Protein AF-A0A842RV66-F1 (afdb_monomer)

Structure (mmCIF, N/CA/C/O backbone):
data_AF-A0A842RV66-F1
#
_entry.id   AF-A0A842RV66-F1
#
loop_
_atom_site.group_PDB
_atom_site.id
_atom_site.type_symbol
_atom_site.label_atom_id
_atom_site.label_alt_id
_atom_site.label_comp_id
_atom_site.label_asym_id
_atom_site.label_entity_id
_atom_site.label_seq_id
_atom_site.pdbx_PDB_ins_code
_atom_site.Cartn_x
_atom_site.Cartn_y
_atom_site.Cartn_z
_atom_site.occupancy
_atom_site.B_iso_or_equiv
_atom_site.auth_seq_id
_atom_site.auth_comp_id
_atom_site.auth_asym_id
_atom_site.auth_atom_id
_atom_site.pdbx_PDB_model_num
ATOM 1 N N . MET A 1 1 ? -11.114 -23.175 19.490 1.00 73.12 1 MET A N 1
ATOM 2 C CA . MET A 1 1 ? -11.129 -21.897 18.746 1.00 73.12 1 MET A CA 1
ATOM 3 C C . MET A 1 1 ? -9.922 -21.053 19.148 1.00 73.12 1 MET A C 1
ATOM 5 O O . MET A 1 1 ? -9.464 -21.205 20.282 1.00 73.12 1 MET A O 1
ATOM 9 N N . PRO A 1 2 ? -9.331 -20.270 18.225 1.00 88.00 2 PRO A N 1
ATOM 10 C CA . PRO A 1 2 ? -8.163 -19.440 18.522 1.00 88.00 2 PRO A CA 1
ATOM 11 C C . PRO A 1 2 ? -8.492 -18.397 19.599 1.00 88.00 2 PRO A C 1
ATOM 13 O O . PRO A 1 2 ? -9.628 -17.937 19.700 1.00 88.00 2 PRO A O 1
ATOM 16 N N . LYS A 1 3 ? -7.506 -18.044 20.429 1.00 92.00 3 LYS A N 1
ATOM 17 C CA . LYS A 1 3 ? -7.641 -17.001 21.457 1.00 92.00 3 LYS A CA 1
ATOM 18 C C . LYS A 1 3 ? -7.062 -15.689 20.948 1.00 92.00 3 LYS A C 1
ATOM 20 O O . LYS A 1 3 ? -6.049 -15.693 20.255 1.00 92.00 3 LYS A O 1
ATOM 25 N N . CYS A 1 4 ? -7.673 -14.573 21.332 1.00 89.19 4 CYS A N 1
ATOM 26 C CA . CYS A 1 4 ? -7.124 -13.252 21.061 1.00 89.19 4 CYS A CA 1
ATOM 27 C C . CYS A 1 4 ? -5.787 -13.076 21.807 1.00 89.19 4 CYS A C 1
ATOM 29 O O . CYS A 1 4 ? -5.747 -13.310 23.022 1.00 89.19 4 CYS A O 1
ATOM 31 N N . PRO A 1 5 ? -4.704 -12.643 21.131 1.00 89.12 5 PRO A N 1
ATOM 32 C CA . PRO A 1 5 ? -3.394 -12.473 21.762 1.00 89.12 5 PRO A CA 1
ATOM 33 C C . PRO A 1 5 ? -3.386 -11.373 22.835 1.00 89.12 5 PRO A C 1
ATOM 35 O O . PRO A 1 5 ? -2.554 -11.410 23.738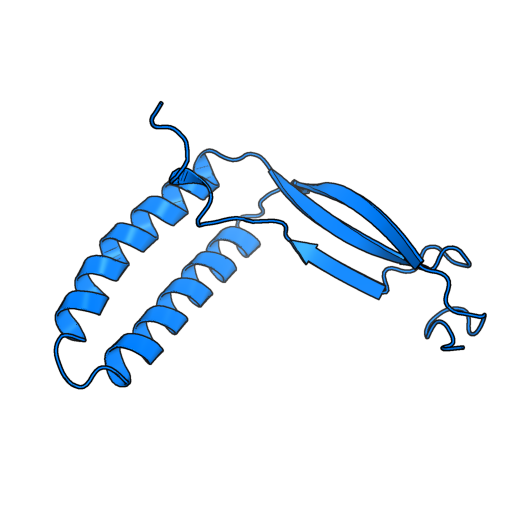 1.00 89.12 5 PRO A O 1
ATOM 38 N N . TYR A 1 6 ? -4.340 -10.436 22.781 1.00 91.44 6 TYR A N 1
ATOM 39 C CA . TYR A 1 6 ? -4.426 -9.300 23.699 1.00 91.44 6 TYR A CA 1
ATOM 40 C C . TYR A 1 6 ? -5.281 -9.598 24.938 1.00 91.44 6 TYR A C 1
ATOM 42 O O . TYR A 1 6 ? -4.815 -9.446 26.064 1.00 91.44 6 TYR A O 1
ATOM 50 N N . CYS A 1 7 ? -6.522 -10.069 24.763 1.00 93.00 7 CYS A N 1
ATOM 51 C CA . CYS A 1 7 ? -7.449 -10.278 25.884 1.00 93.00 7 CYS A CA 1
ATOM 52 C C . CYS A 1 7 ? -7.566 -11.733 26.359 1.00 93.00 7 CYS A C 1
ATOM 54 O O . CYS A 1 7 ? -8.273 -11.997 27.330 1.00 93.00 7 CYS A O 1
ATOM 56 N N . LYS A 1 8 ? -6.899 -12.685 25.688 1.00 91.88 8 LYS A N 1
ATOM 57 C CA . LYS A 1 8 ? -6.888 -14.131 26.004 1.00 91.88 8 LYS A CA 1
ATOM 58 C C . LYS A 1 8 ? -8.263 -14.823 25.984 1.00 91.88 8 LYS A C 1
ATOM 60 O O . LYS A 1 8 ? -8.337 -16.020 26.274 1.00 91.88 8 LYS A O 1
ATOM 65 N N . LYS A 1 9 ? -9.333 -14.105 25.628 1.00 92.88 9 LYS A N 1
ATOM 66 C CA . LYS A 1 9 ? -10.666 -14.653 25.347 1.00 92.88 9 LYS A CA 1
ATOM 67 C C . LYS A 1 9 ? -10.693 -15.290 23.962 1.00 92.88 9 LYS A C 1
ATOM 69 O O . LYS A 1 9 ? -9.753 -15.150 23.178 1.00 92.88 9 LYS A O 1
ATOM 74 N N . GLU A 1 10 ? -11.770 -16.002 23.676 1.00 91.81 10 GLU A N 1
ATOM 75 C CA . GLU A 1 10 ? -12.044 -16.538 22.349 1.00 91.81 10 GLU A CA 1
ATOM 76 C C . GLU A 1 10 ? -12.016 -15.426 21.291 1.00 91.81 10 GLU A C 1
ATOM 78 O O . GLU A 1 10 ? -12.508 -14.316 21.517 1.00 91.81 10 GLU A O 1
ATOM 83 N N . LEU A 1 11 ? -11.338 -15.686 20.172 1.00 89.44 11 LEU A N 1
ATOM 84 C CA . LEU A 1 11 ? -11.163 -14.701 19.117 1.00 89.44 11 LEU A CA 1
ATOM 85 C C . LEU A 1 11 ? -12.435 -14.626 18.273 1.00 89.44 11 LEU A C 1
ATOM 87 O O . LEU A 1 11 ? -12.665 -15.459 17.400 1.00 89.44 11 LEU A O 1
ATOM 91 N N . GLU A 1 12 ? -13.216 -13.580 18.508 1.00 90.38 12 GLU A N 1
ATOM 92 C CA . GLU A 1 12 ? -14.288 -13.159 17.615 1.00 90.38 12 GLU A CA 1
ATOM 93 C C . GLU A 1 12 ? -13.857 -11.911 16.854 1.00 90.38 12 GLU A C 1
ATOM 95 O O . GLU A 1 12 ? -13.497 -10.904 17.469 1.00 90.38 12 GLU A O 1
ATOM 100 N N . LEU A 1 13 ? -13.888 -11.979 15.525 1.00 89.50 13 LEU A N 1
ATOM 101 C CA . LEU A 1 13 ? -13.488 -10.877 14.657 1.00 89.50 13 LEU A CA 1
ATOM 102 C C . LEU A 1 13 ? -14.700 -10.045 14.233 1.00 89.50 13 LEU A C 1
ATOM 104 O O . LEU A 1 13 ? -15.790 -10.573 13.993 1.00 89.50 13 LEU A O 1
ATOM 108 N N . TYR A 1 14 ? -14.495 -8.740 14.101 1.00 91.19 14 TYR A N 1
ATOM 109 C CA . TYR A 1 14 ? -15.349 -7.868 13.305 1.00 91.19 14 TYR A CA 1
ATOM 110 C C . TYR A 1 14 ? -14.494 -7.059 12.333 1.00 91.19 14 TYR A C 1
ATOM 112 O O . TYR A 1 14 ? -13.320 -6.788 12.593 1.00 91.19 14 TYR A O 1
ATOM 120 N N . LEU A 1 15 ? -15.097 -6.721 11.197 1.00 89.94 15 LEU A N 1
ATOM 121 C CA . LEU A 1 15 ? -14.456 -5.986 10.117 1.00 89.94 15 LEU A CA 1
ATOM 122 C C . LEU A 1 15 ? -15.028 -4.577 10.074 1.00 89.94 15 LEU A C 1
ATOM 124 O O . LEU A 1 15 ? -16.247 -4.402 10.051 1.00 89.94 15 LEU A O 1
ATOM 128 N N . GLU A 1 16 ? -14.150 -3.586 10.030 1.00 86.94 16 GLU A N 1
ATOM 129 C CA . GLU A 1 16 ? -14.529 -2.187 9.880 1.00 86.94 16 GLU A CA 1
ATOM 130 C C . GLU A 1 16 ? -13.719 -1.557 8.748 1.00 86.94 16 GLU A C 1
ATOM 132 O O . GLU A 1 16 ? -12.494 -1.643 8.734 1.00 86.94 16 GLU A O 1
ATOM 137 N N . ILE A 1 17 ? -14.394 -0.925 7.786 1.00 85.50 17 ILE A N 1
ATOM 138 C CA . ILE A 1 17 ? -13.730 -0.220 6.687 1.00 85.50 17 ILE A CA 1
ATOM 139 C C . ILE A 1 17 ? -13.705 1.264 7.027 1.00 85.50 17 ILE A C 1
ATOM 141 O O . ILE A 1 17 ? -14.764 1.888 7.117 1.00 85.50 17 ILE A O 1
ATOM 145 N N . LYS A 1 18 ? -12.508 1.839 7.181 1.00 82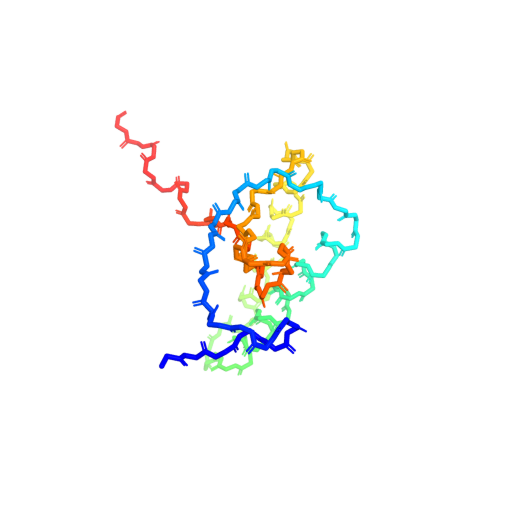.31 18 LYS A N 1
ATOM 146 C CA . LYS A 1 18 ? -12.338 3.283 7.391 1.00 82.31 18 LYS A CA 1
ATOM 147 C C . LYS A 1 18 ? -11.538 3.918 6.261 1.00 82.31 18 LYS A C 1
ATOM 149 O O . LYS A 1 18 ? -10.5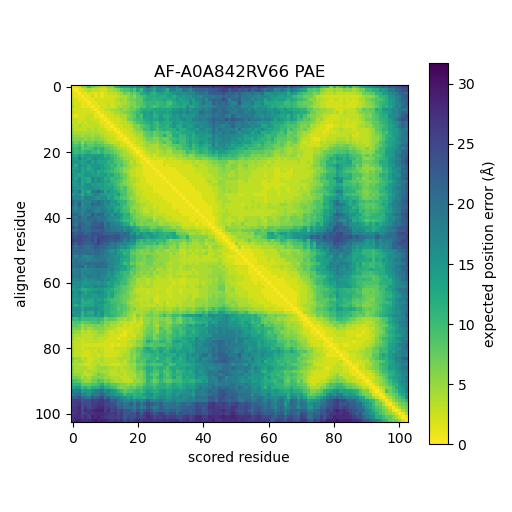00 3.372 5.874 1.00 82.31 18 LYS A O 1
ATOM 154 N N . PRO A 1 19 ? -11.966 5.085 5.748 1.00 80.50 19 PRO A N 1
ATOM 155 C CA . PRO A 1 19 ? -11.093 5.903 4.925 1.00 80.50 19 PRO A CA 1
ATOM 156 C C . PRO A 1 19 ? -9.916 6.353 5.792 1.00 80.50 19 PRO A C 1
ATOM 158 O O . PRO A 1 19 ? -10.101 7.000 6.820 1.00 80.50 19 PRO A O 1
ATOM 161 N N . THR A 1 20 ? -8.709 5.973 5.391 1.00 81.12 20 THR A N 1
ATOM 162 C CA . THR A 1 20 ? -7.472 6.383 6.054 1.00 81.12 20 THR A CA 1
ATOM 163 C C . THR A 1 20 ? -6.749 7.374 5.159 1.00 81.12 20 THR A C 1
ATOM 165 O O . THR A 1 20 ? -6.638 7.162 3.948 1.00 81.12 20 THR A O 1
ATOM 168 N N . GLU A 1 21 ? -6.274 8.470 5.748 1.00 82.50 21 GLU A N 1
ATOM 169 C CA . GLU A 1 21 ? -5.531 9.493 5.019 1.00 82.50 21 GLU A CA 1
ATOM 170 C C . GLU A 1 21 ? -4.270 8.921 4.371 1.00 82.50 21 GLU A C 1
ATOM 172 O O . GLU A 1 21 ? -3.530 8.118 4.949 1.00 82.50 21 GLU A O 1
ATOM 177 N N . ILE A 1 22 ? -3.997 9.383 3.154 1.00 80.88 22 ILE A N 1
ATOM 178 C CA . ILE A 1 22 ? -2.802 8.991 2.416 1.00 80.88 22 ILE A CA 1
ATOM 179 C C . ILE A 1 22 ? -1.647 9.878 2.861 1.00 80.88 22 ILE A C 1
ATOM 181 O O . ILE A 1 22 ? -1.386 10.939 2.291 1.00 80.88 22 ILE A O 1
ATOM 185 N N . THR A 1 23 ? -0.941 9.422 3.889 1.00 84.44 23 THR A N 1
ATOM 186 C CA . THR A 1 23 ? 0.248 10.117 4.389 1.00 84.44 23 THR A CA 1
ATOM 187 C C . THR A 1 23 ? 1.362 10.144 3.340 1.00 84.44 23 THR A C 1
ATOM 189 O O . THR A 1 23 ? 1.506 9.226 2.530 1.00 84.44 23 THR A O 1
ATOM 192 N N . ASP A 1 24 ? 2.225 11.159 3.384 1.00 84.88 24 ASP A N 1
ATOM 193 C CA . ASP A 1 24 ? 3.378 11.223 2.474 1.00 84.88 24 ASP A CA 1
ATOM 194 C C . ASP A 1 24 ? 4.362 10.071 2.691 1.00 84.88 24 ASP A C 1
ATOM 196 O O . ASP A 1 24 ? 5.038 9.650 1.753 1.00 84.88 24 ASP A O 1
ATOM 200 N N . LYS A 1 25 ? 4.420 9.526 3.914 1.00 85.12 25 LYS A N 1
ATOM 201 C CA . LYS A 1 25 ? 5.168 8.299 4.197 1.00 85.12 25 LYS A CA 1
ATOM 202 C C . LYS A 1 25 ? 4.599 7.131 3.392 1.00 85.12 25 LYS A C 1
ATOM 204 O O . LYS A 1 25 ? 5.345 6.500 2.658 1.00 85.12 25 LYS A O 1
ATOM 209 N N . TYR A 1 26 ? 3.286 6.912 3.458 1.00 82.62 26 TYR A N 1
ATOM 210 C CA . TYR A 1 26 ? 2.627 5.851 2.701 1.00 82.62 26 TYR A CA 1
ATOM 211 C C . TYR A 1 26 ? 2.857 5.979 1.188 1.00 82.62 26 TYR A C 1
ATOM 213 O O . TYR A 1 26 ? 3.191 4.994 0.536 1.00 82.62 26 TYR A O 1
ATOM 221 N N . LYS A 1 27 ? 2.750 7.195 0.629 1.00 83.06 27 LYS A N 1
ATOM 222 C CA . LYS A 1 27 ? 3.021 7.437 -0.802 1.00 83.06 27 LYS A CA 1
ATOM 223 C C . LYS A 1 27 ? 4.441 7.023 -1.189 1.00 83.06 27 LYS A C 1
ATOM 225 O O . LYS A 1 27 ? 4.623 6.369 -2.212 1.00 83.06 27 LYS A O 1
ATOM 230 N N . ARG A 1 28 ? 5.440 7.403 -0.382 1.00 85.38 28 ARG A N 1
ATOM 231 C CA . ARG A 1 28 ? 6.845 7.038 -0.621 1.00 85.38 28 ARG A CA 1
ATOM 232 C C . ARG A 1 28 ? 7.053 5.533 -0.533 1.00 85.38 28 ARG A C 1
ATOM 234 O O . ARG A 1 28 ? 7.608 4.965 -1.467 1.00 85.38 28 ARG A O 1
ATOM 241 N N . ASP A 1 29 ? 6.558 4.907 0.530 1.00 83.62 29 ASP A N 1
ATOM 242 C CA . ASP A 1 29 ? 6.718 3.471 0.763 1.00 83.62 29 ASP A CA 1
ATOM 243 C C . ASP A 1 29 ? 6.054 2.658 -0.369 1.00 83.62 29 ASP A C 1
ATOM 245 O O . ASP A 1 29 ? 6.647 1.716 -0.892 1.00 83.62 29 ASP A O 1
ATOM 249 N N . ALA A 1 30 ? 4.864 3.067 -0.827 1.00 82.19 30 ALA A N 1
ATOM 250 C CA . ALA A 1 30 ? 4.155 2.421 -1.932 1.00 82.19 30 ALA A CA 1
ATOM 251 C C . ALA A 1 30 ? 4.876 2.578 -3.284 1.00 82.19 30 ALA A C 1
ATOM 253 O O . ALA A 1 30 ? 4.984 1.613 -4.043 1.00 82.19 30 ALA A O 1
ATOM 254 N N . LEU A 1 31 ? 5.387 3.777 -3.594 1.00 85.25 31 LEU A N 1
ATOM 255 C CA . LEU A 1 31 ? 6.159 4.012 -4.819 1.00 85.25 31 LEU A CA 1
ATOM 256 C C . LEU A 1 31 ? 7.477 3.232 -4.811 1.00 85.25 31 LEU A C 1
ATOM 258 O O . LEU A 1 31 ? 7.827 2.632 -5.825 1.00 85.25 31 LEU A O 1
ATOM 262 N N . GLN A 1 32 ? 8.165 3.190 -3.669 1.00 86.75 32 GLN A N 1
ATOM 263 C CA . GLN A 1 32 ? 9.404 2.437 -3.507 1.00 86.75 32 GLN A CA 1
ATOM 264 C C . GLN A 1 32 ? 9.168 0.931 -3.655 1.00 86.75 32 GLN A C 1
ATOM 266 O O . GLN A 1 32 ? 9.902 0.270 -4.381 1.00 86.75 32 GLN A O 1
ATOM 271 N N . ALA A 1 33 ? 8.114 0.386 -3.039 1.00 82.38 33 ALA A N 1
ATOM 272 C CA . ALA A 1 33 ? 7.763 -1.025 -3.187 1.00 82.38 33 ALA A CA 1
ATOM 273 C C . ALA A 1 33 ? 7.481 -1.398 -4.653 1.00 82.38 33 ALA A C 1
ATOM 275 O O . ALA A 1 33 ? 7.921 -2.446 -5.128 1.00 82.38 33 ALA A O 1
ATOM 276 N N . TYR A 1 34 ? 6.785 -0.527 -5.388 1.00 81.00 34 TYR A N 1
ATOM 277 C CA . TYR A 1 34 ? 6.510 -0.732 -6.808 1.00 81.00 34 TYR A CA 1
ATOM 278 C C . TYR A 1 34 ? 7.791 -0.665 -7.658 1.00 81.00 34 TYR A C 1
ATOM 280 O O . TYR A 1 34 ? 7.984 -1.493 -8.549 1.00 81.00 34 TYR A O 1
ATOM 288 N N . GLU A 1 35 ? 8.696 0.273 -7.362 1.00 84.88 35 GLU A N 1
ATOM 289 C CA . GLU A 1 35 ? 10.012 0.359 -8.005 1.00 84.88 35 GLU A CA 1
ATOM 290 C C . GLU A 1 35 ? 10.853 -0.901 -7.755 1.00 84.88 35 GLU A C 1
ATOM 292 O O . GLU A 1 35 ? 11.324 -1.512 -8.714 1.00 84.88 35 GLU A O 1
ATOM 297 N N . SER A 1 36 ? 10.950 -1.366 -6.506 1.00 83.06 36 SER A N 1
ATOM 298 C CA . SER A 1 36 ? 11.668 -2.601 -6.164 1.00 83.06 36 SER A CA 1
ATOM 299 C C . SER A 1 36 ? 11.060 -3.837 -6.833 1.00 83.06 36 SER A C 1
ATOM 301 O O . SER A 1 36 ? 11.789 -4.701 -7.318 1.00 83.06 36 SER A O 1
ATOM 303 N N . PHE A 1 37 ? 9.729 -3.924 -6.923 1.00 80.38 37 PHE A N 1
ATOM 304 C CA . PHE A 1 37 ? 9.061 -5.012 -7.642 1.00 80.38 37 PHE A CA 1
ATOM 305 C C . PHE A 1 37 ? 9.458 -5.044 -9.124 1.00 80.38 37 PHE A C 1
ATOM 307 O O . PHE A 1 37 ? 9.770 -6.106 -9.663 1.00 80.38 37 P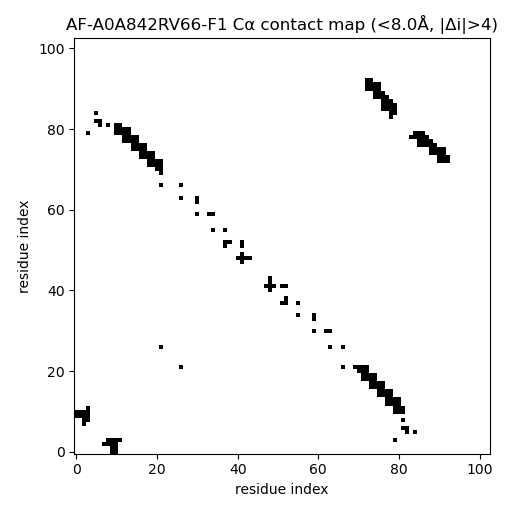HE A O 1
ATOM 314 N N . ILE A 1 38 ? 9.488 -3.884 -9.781 1.00 82.81 38 ILE A N 1
ATOM 315 C CA . ILE A 1 38 ? 9.950 -3.763 -11.167 1.00 82.81 38 ILE A CA 1
ATOM 316 C C . ILE A 1 38 ? 11.411 -4.171 -11.301 1.00 82.81 38 ILE A C 1
ATOM 318 O O . ILE A 1 38 ? 11.751 -4.832 -12.280 1.00 82.81 38 ILE A O 1
ATOM 322 N N . GLU A 1 39 ? 12.282 -3.747 -10.383 1.00 83.69 39 GLU A N 1
ATOM 323 C CA . GLU A 1 39 ? 13.701 -4.099 -10.431 1.00 83.69 39 GLU A CA 1
ATOM 324 C C . GLU A 1 39 ? 13.875 -5.615 -10.423 1.00 83.69 39 GLU A C 1
ATOM 326 O O . GLU A 1 39 ? 14.457 -6.152 -11.368 1.00 83.69 39 GLU A O 1
ATOM 331 N N . ILE A 1 40 ? 13.239 -6.301 -9.471 1.00 84.19 40 ILE A N 1
ATOM 332 C CA . ILE A 1 40 ? 13.250 -7.765 -9.366 1.00 84.19 40 ILE A CA 1
ATOM 333 C C . ILE A 1 40 ? 12.722 -8.417 -10.654 1.00 84.19 40 ILE A C 1
ATOM 335 O O . ILE A 1 40 ? 13.360 -9.311 -11.209 1.00 84.19 40 ILE A O 1
ATOM 339 N N . GLN A 1 41 ? 11.583 -7.952 -11.179 1.00 77.75 41 GLN A N 1
ATOM 340 C CA . GLN A 1 41 ? 11.006 -8.478 -12.425 1.00 77.75 41 GLN A CA 1
ATOM 341 C C . GLN A 1 41 ? 11.931 -8.261 -13.627 1.00 77.75 41 GLN A C 1
ATOM 343 O O . GLN A 1 41 ? 12.074 -9.129 -14.485 1.00 77.75 41 GLN A O 1
ATOM 348 N N . SER A 1 42 ? 12.582 -7.102 -13.690 1.00 84.81 42 SER A N 1
ATOM 349 C CA . SER A 1 42 ? 13.478 -6.750 -14.787 1.00 84.81 42 SER A CA 1
ATOM 350 C C . SER A 1 42 ? 14.795 -7.526 -14.763 1.00 84.81 42 SER A C 1
ATOM 352 O O . SER A 1 42 ? 15.377 -7.731 -15.826 1.00 84.81 42 SER A O 1
ATOM 354 N N . GLU A 1 43 ? 15.251 -7.952 -13.583 1.00 83.81 43 GLU A N 1
ATOM 355 C CA . GLU A 1 43 ? 16.416 -8.825 -13.396 1.00 83.81 43 GLU A CA 1
ATOM 356 C C . GLU A 1 43 ? 16.090 -10.281 -13.726 1.00 83.81 43 GLU A C 1
ATOM 358 O O . GLU A 1 43 ? 16.906 -10.976 -14.326 1.00 83.81 43 GLU A O 1
ATOM 363 N N . ALA A 1 44 ? 14.877 -10.728 -13.393 1.00 82.38 44 ALA A N 1
ATOM 364 C CA . ALA A 1 44 ? 14.389 -12.061 -13.731 1.00 82.38 44 ALA A CA 1
ATOM 365 C C . ALA A 1 44 ? 14.026 -12.219 -15.222 1.00 82.38 44 ALA A C 1
ATOM 367 O O . ALA A 1 44 ? 13.876 -13.341 -15.709 1.00 82.38 44 ALA A O 1
ATOM 368 N N . ALA A 1 45 ? 13.860 -11.115 -15.959 1.00 78.31 45 ALA A N 1
ATOM 369 C CA . ALA A 1 45 ? 13.441 -11.139 -17.353 1.00 78.31 45 ALA A CA 1
ATOM 370 C C . ALA A 1 45 ? 14.584 -11.586 -18.290 1.00 78.31 45 ALA A C 1
ATOM 372 O O . ALA A 1 45 ? 15.588 -10.879 -18.403 1.00 78.31 45 ALA A O 1
ATOM 373 N N . PRO A 1 46 ? 14.423 -12.688 -19.055 1.00 72.19 46 PRO A N 1
ATOM 374 C CA . PRO A 1 46 ? 15.476 -13.196 -19.940 1.00 72.19 46 PRO A CA 1
ATOM 375 C C . PRO A 1 46 ? 15.795 -12.240 -21.101 1.00 72.19 46 PRO A C 1
ATOM 377 O O . PRO A 1 46 ? 16.922 -12.207 -21.586 1.00 72.19 46 PRO A O 1
ATOM 380 N N . PHE A 1 47 ? 14.823 -11.423 -21.521 1.00 71.69 47 PHE A N 1
ATOM 381 C CA . PHE A 1 47 ? 14.992 -10.332 -22.481 1.00 71.69 47 PHE A CA 1
ATOM 382 C C . PHE A 1 47 ? 14.048 -9.178 -22.109 1.00 71.69 47 PHE A C 1
ATOM 384 O O . PHE A 1 47 ? 12.964 -9.399 -21.575 1.00 71.69 47 PHE A O 1
ATOM 391 N N . GLY A 1 48 ? 14.430 -7.932 -22.407 1.00 76.69 48 GLY A N 1
ATOM 392 C CA . GLY A 1 48 ? 13.537 -6.772 -22.250 1.00 76.69 48 GLY A CA 1
ATOM 393 C C . GLY A 1 48 ? 13.524 -6.096 -20.872 1.00 76.69 48 GLY A C 1
ATOM 394 O O . GLY A 1 48 ? 12.792 -5.121 -20.704 1.00 76.69 48 GLY A O 1
ATOM 395 N N . GLY A 1 49 ? 14.369 -6.499 -19.915 1.00 82.06 49 GLY A N 1
ATOM 396 C CA . GLY A 1 49 ? 14.465 -5.846 -18.597 1.00 82.06 49 GLY A CA 1
ATOM 397 C C . GLY A 1 49 ? 14.709 -4.329 -18.674 1.00 82.06 49 GLY A C 1
ATOM 398 O O . GLY A 1 49 ? 14.063 -3.547 -17.978 1.00 82.06 49 GLY A O 1
ATOM 399 N N . GLY A 1 50 ? 15.544 -3.867 -19.613 1.00 82.25 50 GLY A N 1
ATOM 400 C CA . GLY A 1 50 ? 15.743 -2.431 -19.862 1.00 82.25 50 GLY A CA 1
ATOM 401 C C . GLY A 1 50 ? 14.488 -1.702 -20.374 1.00 82.25 50 GLY A C 1
ATOM 402 O O . GLY A 1 50 ? 14.277 -0.532 -20.049 1.00 82.25 50 GLY A O 1
ATOM 403 N N . MET A 1 51 ? 13.628 -2.384 -21.139 1.00 83.69 51 MET A N 1
ATOM 404 C CA . MET A 1 51 ? 12.331 -1.851 -21.571 1.00 83.69 51 MET A CA 1
ATOM 405 C C . MET A 1 51 ? 11.344 -1.807 -20.399 1.00 83.69 51 MET A C 1
ATOM 407 O O . MET A 1 51 ? 10.673 -0.790 -20.230 1.00 83.69 51 MET A O 1
ATOM 411 N N . MET A 1 52 ? 11.319 -2.838 -19.545 1.00 81.50 52 MET A N 1
ATOM 412 C CA . MET A 1 52 ? 10.514 -2.838 -18.318 1.00 81.50 52 MET A CA 1
ATOM 413 C C . MET A 1 52 ? 10.902 -1.685 -17.394 1.00 81.50 52 MET A C 1
ATOM 415 O O . MET A 1 52 ? 10.030 -0.927 -16.985 1.00 81.50 52 MET A O 1
ATOM 419 N N . LYS A 1 53 ? 12.203 -1.458 -17.156 1.00 82.88 53 LYS A N 1
ATOM 420 C CA . LYS A 1 53 ? 12.689 -0.313 -16.363 1.00 82.88 53 LYS A CA 1
ATOM 421 C C . LYS A 1 53 ? 12.290 1.041 -16.968 1.00 82.88 53 LYS A C 1
ATOM 423 O O . LYS A 1 53 ? 12.046 2.002 -16.240 1.00 82.88 53 LYS A O 1
ATOM 428 N N . LYS A 1 54 ? 12.195 1.153 -18.299 1.00 84.25 54 LYS A N 1
ATOM 429 C CA . LYS A 1 54 ? 11.689 2.374 -18.953 1.00 84.25 54 LYS A CA 1
ATOM 430 C C . LYS A 1 54 ? 10.181 2.539 -18.768 1.00 84.25 54 LYS A C 1
ATOM 432 O O . LYS A 1 54 ? 9.753 3.622 -18.376 1.00 84.25 54 LYS A O 1
ATOM 437 N N . PHE A 1 55 ? 9.388 1.495 -19.008 1.00 81.06 55 PHE A N 1
ATOM 438 C CA . PHE A 1 55 ? 7.932 1.519 -18.805 1.00 81.06 55 PHE A CA 1
ATOM 439 C C . PHE A 1 55 ? 7.559 1.796 -17.348 1.00 81.06 55 PHE A C 1
ATOM 441 O O . PHE A 1 55 ? 6.672 2.602 -17.069 1.00 81.06 55 PHE A O 1
ATOM 448 N N . ALA A 1 56 ? 8.316 1.211 -16.429 1.00 82.00 56 ALA A N 1
ATOM 449 C CA . ALA A 1 56 ? 8.215 1.420 -15.001 1.00 82.00 56 ALA A CA 1
ATOM 450 C C . ALA A 1 56 ? 8.226 2.894 -14.601 1.00 82.00 56 ALA A C 1
ATOM 452 O O . ALA A 1 56 ? 7.341 3.328 -13.867 1.00 82.00 56 ALA A O 1
ATOM 453 N N . LYS A 1 57 ? 9.153 3.693 -15.148 1.00 82.44 57 LYS A N 1
ATOM 454 C CA . LYS A 1 57 ? 9.219 5.141 -14.888 1.00 82.44 57 LYS A CA 1
ATOM 455 C C . LYS A 1 57 ? 7.932 5.868 -15.277 1.00 82.44 57 LYS A C 1
ATOM 457 O O . LYS A 1 57 ? 7.536 6.814 -14.598 1.00 82.44 57 LYS A O 1
ATOM 462 N N . TYR A 1 58 ? 7.272 5.448 -16.356 1.00 84.12 58 TYR A N 1
ATOM 463 C CA . TYR A 1 58 ? 5.984 6.018 -16.753 1.00 84.12 58 TYR A CA 1
ATOM 464 C C . TYR A 1 58 ? 4.855 5.552 -15.831 1.00 84.12 58 TYR A C 1
ATOM 466 O O . TYR A 1 58 ? 4.054 6.382 -15.402 1.00 84.12 58 TYR A O 1
ATOM 474 N N . SER A 1 59 ? 4.823 4.268 -15.462 1.00 80.69 59 SER A N 1
ATOM 475 C CA . SER A 1 59 ? 3.822 3.755 -14.519 1.00 80.69 59 SER A CA 1
ATOM 476 C C . SER A 1 59 ? 3.960 4.359 -13.117 1.00 80.69 59 SER A C 1
ATOM 478 O O . SER A 1 59 ? 2.956 4.768 -12.548 1.00 80.69 59 SER A O 1
ATOM 480 N N . LEU A 1 60 ? 5.180 4.543 -12.601 1.00 84.31 60 LEU A N 1
ATOM 481 C CA . LEU A 1 60 ? 5.443 5.193 -11.312 1.00 84.31 60 LEU A CA 1
ATOM 482 C C . LEU A 1 60 ? 4.923 6.633 -11.290 1.00 84.31 60 LEU A C 1
ATOM 484 O O . LEU A 1 60 ? 4.282 7.043 -10.327 1.00 84.31 60 LEU A O 1
ATOM 488 N N . LYS A 1 61 ? 5.116 7.393 -12.379 1.00 85.94 61 LYS A N 1
ATOM 489 C CA . LYS A 1 61 ? 4.532 8.739 -12.518 1.00 85.94 61 LYS A CA 1
ATOM 490 C C . LYS A 1 61 ? 3.005 8.716 -12.50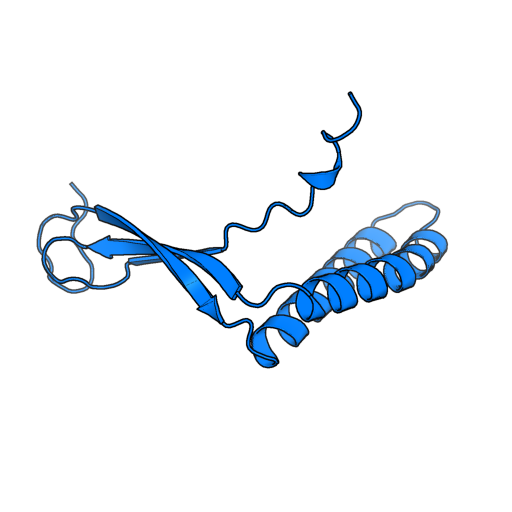0 1.00 85.94 61 LYS A C 1
ATOM 492 O O . LYS A 1 61 ? 2.390 9.633 -11.961 1.00 85.94 61 LYS A O 1
ATOM 497 N N . TRP A 1 62 ? 2.390 7.705 -13.111 1.00 83.44 62 TRP A N 1
ATOM 498 C CA . TRP A 1 62 ? 0.936 7.561 -13.110 1.00 83.44 62 TRP A CA 1
ATOM 499 C C . TR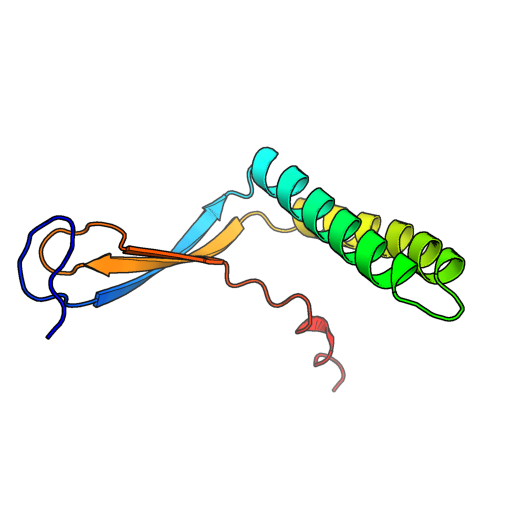P A 1 62 ? 0.406 7.212 -11.715 1.00 83.44 62 TRP A C 1
ATOM 501 O O . TRP A 1 62 ? -0.522 7.864 -11.246 1.00 83.44 62 TRP A O 1
ATOM 511 N N . VAL A 1 63 ? 1.049 6.271 -11.018 1.00 81.94 63 VAL A N 1
ATOM 512 C CA . VAL A 1 63 ? 0.720 5.888 -9.635 1.00 81.94 63 VAL A CA 1
ATOM 513 C C . VAL A 1 63 ? 0.895 7.072 -8.677 1.00 81.94 63 VAL A C 1
ATOM 515 O O . VAL A 1 63 ? 0.013 7.336 -7.864 1.00 81.94 63 VAL A O 1
ATOM 518 N N . ALA A 1 64 ? 1.972 7.850 -8.817 1.00 83.81 64 ALA A N 1
ATOM 519 C CA . ALA A 1 64 ? 2.183 9.059 -8.022 1.00 83.81 64 ALA A CA 1
ATOM 520 C C . ALA A 1 64 ? 1.046 10.079 -8.219 1.00 83.81 64 ALA A C 1
ATOM 522 O O . ALA A 1 64 ? 0.451 10.539 -7.248 1.00 83.81 64 ALA A O 1
ATOM 523 N N . ARG A 1 65 ? 0.668 10.361 -9.475 1.00 84.12 65 ARG A N 1
ATOM 524 C CA . ARG A 1 65 ? -0.478 11.234 -9.795 1.00 84.12 65 ARG A CA 1
ATOM 525 C C . ARG A 1 65 ? -1.809 10.681 -9.296 1.00 84.12 65 ARG A C 1
ATOM 527 O O . ARG A 1 65 ? -2.700 11.456 -8.966 1.00 84.12 65 ARG A O 1
ATOM 534 N N . TYR A 1 66 ? -1.975 9.361 -9.284 1.00 81.62 66 TYR A N 1
ATOM 535 C CA . TYR A 1 66 ? -3.160 8.732 -8.716 1.00 81.62 66 TYR A CA 1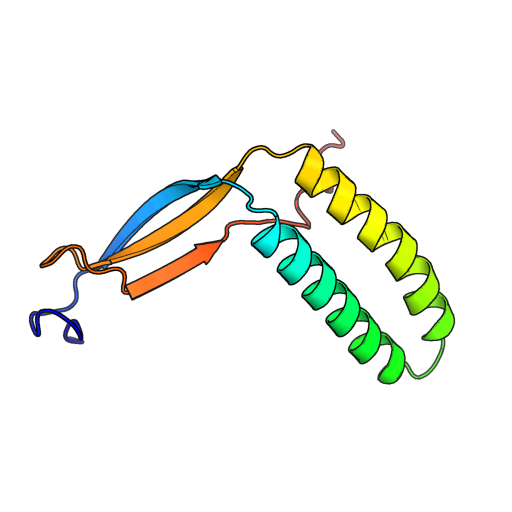
ATOM 536 C C . TYR A 1 66 ? -3.247 9.037 -7.217 1.00 81.62 66 TYR A C 1
ATOM 538 O O . TYR A 1 66 ? -4.261 9.577 -6.784 1.00 81.62 66 TYR A O 1
ATOM 546 N N . PHE A 1 67 ? -2.163 8.826 -6.460 1.00 81.75 67 PHE A N 1
ATOM 547 C CA . PHE A 1 67 ? -2.093 9.156 -5.031 1.00 81.75 67 PHE A CA 1
ATOM 548 C C . PHE A 1 67 ? -2.282 10.644 -4.711 1.00 81.75 67 PHE A C 1
ATOM 550 O O . PHE A 1 67 ? -2.757 10.964 -3.628 1.00 81.75 67 PHE A O 1
ATOM 557 N N . GLU A 1 68 ? -1.936 11.556 -5.621 1.00 82.38 68 GLU A N 1
ATOM 558 C CA . GLU A 1 68 ? -2.239 12.989 -5.467 1.00 82.38 68 GLU A CA 1
ATOM 559 C C . GLU A 1 68 ? -3.734 13.303 -5.619 1.00 82.38 68 GLU A C 1
ATOM 561 O O . GLU A 1 68 ? -4.217 14.287 -5.064 1.00 82.38 68 GLU A O 1
ATOM 566 N N . LYS A 1 69 ? -4.473 12.490 -6.383 1.00 81.12 69 LYS A N 1
ATOM 567 C CA . LYS A 1 69 ? -5.898 12.712 -6.663 1.00 81.12 69 LYS A CA 1
ATOM 568 C C . LYS A 1 69 ? -6.833 12.032 -5.674 1.00 81.12 69 LYS A C 1
ATOM 570 O O . LYS A 1 69 ? -7.975 12.467 -5.541 1.00 81.12 69 LYS A O 1
ATOM 575 N N . ILE A 1 70 ? -6.390 10.961 -5.023 1.00 77.62 70 ILE A N 1
ATOM 576 C CA . ILE A 1 70 ? -7.190 10.275 -4.010 1.00 77.62 70 ILE A CA 1
ATOM 577 C C . ILE A 1 70 ? -6.894 10.861 -2.624 1.00 77.62 70 ILE A C 1
ATOM 579 O O . ILE A 1 70 ? -5.744 10.963 -2.217 1.00 77.62 70 ILE A O 1
ATOM 583 N N . GLY A 1 71 ? -7.935 11.287 -1.902 1.00 72.00 71 GLY A N 1
ATOM 584 C CA . GLY A 1 71 ? -7.785 11.900 -0.573 1.00 72.00 71 GLY A CA 1
ATOM 585 C C . GLY A 1 71 ? -7.604 10.890 0.566 1.00 72.00 71 GLY A C 1
ATOM 586 O O . GLY A 1 71 ? -7.014 11.209 1.594 1.00 72.00 71 GLY A O 1
ATOM 587 N N . ALA A 1 72 ? -8.088 9.661 0.383 1.00 79.75 72 ALA A N 1
ATOM 588 C CA . ALA A 1 72 ? -8.011 8.584 1.363 1.00 79.75 72 ALA A CA 1
ATOM 589 C C . ALA A 1 72 ? -8.029 7.221 0.662 1.00 79.75 72 ALA A C 1
ATOM 591 O O . ALA A 1 72 ? -8.594 7.085 -0.427 1.00 79.75 72 ALA A O 1
ATOM 592 N N . VAL A 1 73 ? -7.446 6.210 1.305 1.00 79.12 73 VAL A N 1
ATOM 593 C CA . VAL A 1 73 ? -7.577 4.802 0.905 1.00 79.12 73 VAL A CA 1
ATOM 594 C C . VAL A 1 73 ? -8.481 4.071 1.896 1.00 79.12 73 VAL A C 1
ATOM 596 O O . VAL A 1 73 ? -8.355 4.287 3.103 1.00 79.12 73 VAL A O 1
ATOM 599 N N . PRO A 1 74 ? -9.415 3.226 1.431 1.00 78.31 74 PRO A N 1
ATOM 600 C CA . PRO A 1 74 ? -10.187 2.385 2.332 1.00 78.31 74 PRO A CA 1
ATOM 601 C C . PRO A 1 74 ? -9.270 1.320 2.944 1.00 78.31 74 PRO A C 1
ATOM 603 O O . PRO A 1 74 ? -8.619 0.559 2.228 1.00 78.31 74 PRO A O 1
ATOM 606 N N . VAL A 1 75 ? -9.227 1.272 4.272 1.00 81.00 75 VAL A N 1
ATOM 607 C CA . VAL A 1 75 ? -8.487 0.265 5.037 1.00 81.00 75 VAL A CA 1
ATOM 608 C C . VAL A 1 75 ? -9.488 -0.566 5.825 1.00 81.00 75 VAL A C 1
ATOM 610 O O . VAL A 1 75 ? -10.340 -0.022 6.528 1.00 81.00 75 VAL A O 1
ATOM 613 N N . VAL A 1 76 ? -9.398 -1.882 5.671 1.00 84.31 76 VAL A N 1
ATOM 614 C CA . VAL A 1 76 ? -10.119 -2.875 6.460 1.00 84.31 76 VAL A CA 1
ATOM 615 C C . VAL A 1 76 ? -9.325 -3.101 7.736 1.00 84.31 76 VAL A C 1
ATOM 617 O O . VAL A 1 76 ? -8.193 -3.573 7.696 1.00 84.31 76 VAL A O 1
ATOM 620 N N . PHE A 1 77 ? -9.929 -2.783 8.869 1.00 85.50 77 PHE A N 1
ATOM 621 C CA . PHE A 1 77 ? -9.431 -3.147 10.184 1.00 85.50 77 PHE A CA 1
ATOM 622 C C . PHE A 1 77 ? -10.123 -4.436 10.610 1.00 85.50 77 PHE A C 1
ATOM 624 O O . PHE A 1 77 ? -11.354 -4.496 10.675 1.00 85.50 77 PHE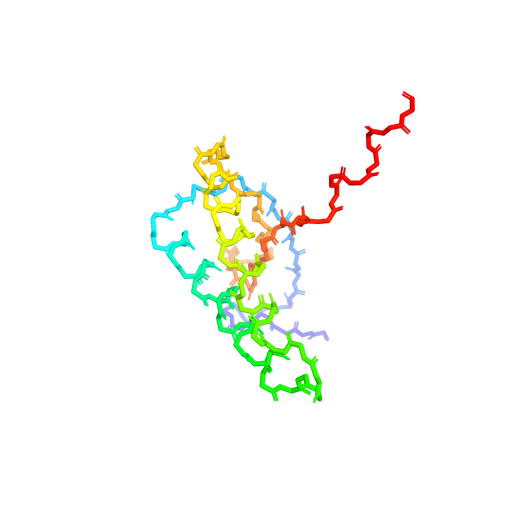 A O 1
ATOM 631 N N . GLN A 1 78 ? -9.334 -5.469 10.887 1.00 86.81 78 GLN A N 1
ATOM 632 C CA . GLN A 1 78 ? -9.810 -6.675 11.547 1.00 86.81 78 GLN A CA 1
ATOM 633 C C . GLN A 1 78 ? -9.549 -6.522 13.038 1.00 86.81 78 GLN A C 1
ATOM 635 O O . GLN A 1 78 ? -8.395 -6.478 13.461 1.00 86.81 78 GLN A O 1
ATOM 640 N N . SER A 1 79 ? -10.606 -6.451 13.840 1.00 90.44 79 SER A N 1
ATOM 641 C CA . SER A 1 79 ? -10.498 -6.207 15.279 1.00 90.44 79 SER A CA 1
ATOM 642 C C . SER A 1 79 ? -11.184 -7.302 16.085 1.00 90.44 79 SER A C 1
ATOM 644 O O . SER A 1 79 ? -12.141 -7.934 15.634 1.00 90.44 79 SER A O 1
ATOM 646 N N . CYS A 1 80 ? -10.699 -7.541 17.303 1.00 90.69 80 CYS A N 1
ATOM 647 C CA . CYS A 1 80 ? -11.333 -8.473 18.227 1.00 90.69 80 CYS A CA 1
ATOM 648 C C . CYS A 1 80 ? -12.554 -7.827 18.895 1.00 90.69 80 CYS A C 1
ATOM 650 O O . CYS A 1 80 ? -12.396 -6.862 19.634 1.00 90.69 80 CYS A O 1
ATOM 652 N N . LYS A 1 81 ? -13.750 -8.409 18.744 1.00 90.88 81 LYS A N 1
ATOM 653 C CA . LYS A 1 81 ? -14.999 -7.912 19.364 1.00 90.88 81 LYS A CA 1
ATOM 654 C C . LYS A 1 81 ? -14.947 -7.814 20.889 1.00 90.88 81 LYS A C 1
ATOM 656 O O . LYS A 1 81 ? -15.695 -7.060 21.493 1.00 90.88 81 LYS A O 1
ATOM 661 N N . ASN A 1 82 ? -14.101 -8.624 21.522 1.00 90.94 82 ASN A N 1
ATOM 662 C CA . ASN A 1 82 ? -14.051 -8.744 22.976 1.00 90.94 82 ASN A CA 1
ATOM 663 C C . ASN A 1 82 ? -13.221 -7.650 23.664 1.00 90.94 82 ASN A C 1
ATOM 665 O O . ASN A 1 82 ? -13.318 -7.505 24.884 1.00 90.94 82 ASN A O 1
ATOM 669 N N . CYS A 1 83 ? -12.344 -6.959 22.934 1.00 90.19 83 CYS A N 1
ATOM 670 C CA . CYS A 1 83 ? -11.414 -5.979 23.507 1.00 90.19 83 CYS A CA 1
ATOM 671 C C . CYS A 1 83 ? -10.993 -4.863 22.543 1.00 90.19 83 CYS A C 1
ATOM 673 O O . CYS A 1 83 ? -10.047 -4.141 22.848 1.00 90.19 83 CYS A O 1
ATOM 675 N N . ASP A 1 84 ? -11.617 -4.787 21.367 1.00 86.44 84 ASP A N 1
ATOM 676 C CA . ASP A 1 84 ? -11.374 -3.810 20.298 1.00 86.44 84 ASP A CA 1
ATOM 677 C C . ASP A 1 84 ? -9.916 -3.699 19.829 1.00 86.44 84 ASP A C 1
ATOM 679 O O . ASP A 1 84 ? -9.506 -2.726 19.199 1.00 86.44 84 ASP A O 1
ATOM 683 N N . SER A 1 85 ? -9.101 -4.717 20.113 1.00 86.19 85 SER A N 1
ATOM 684 C CA . SER A 1 85 ? -7.712 -4.756 19.663 1.00 86.19 85 SER A CA 1
ATOM 685 C C . SER A 1 85 ? -7.654 -5.099 18.179 1.00 86.19 85 SER A C 1
ATOM 687 O O . SER A 1 85 ? -8.247 -6.096 17.756 1.00 86.19 85 SER A O 1
ATOM 689 N N . VAL A 1 86 ? -6.914 -4.296 17.415 1.00 86.19 86 VAL A N 1
ATOM 690 C CA . VAL A 1 86 ? -6.650 -4.536 15.992 1.00 86.19 86 VAL A CA 1
ATOM 691 C C . VAL A 1 86 ? -5.744 -5.760 15.857 1.00 86.19 86 VAL A C 1
ATOM 693 O O . VAL A 1 86 ? -4.672 -5.818 16.456 1.00 86.19 86 VAL A O 1
ATOM 696 N N . ILE A 1 87 ? -6.211 -6.748 15.102 1.00 87.06 87 ILE A N 1
ATOM 697 C CA . ILE A 1 87 ? -5.518 -8.002 14.796 1.00 87.06 87 ILE A CA 1
ATOM 698 C C . ILE A 1 87 ? -4.763 -7.878 13.476 1.00 87.06 87 ILE A C 1
ATOM 700 O O . ILE A 1 87 ? -3.625 -8.326 13.384 1.00 87.06 87 ILE A O 1
ATOM 704 N N . ASP A 1 88 ? -5.399 -7.268 12.478 1.00 84.31 88 ASP A N 1
ATOM 705 C CA . ASP A 1 88 ? -4.839 -7.105 11.143 1.00 84.31 88 ASP A CA 1
ATOM 706 C C . ASP A 1 88 ? -5.416 -5.860 10.460 1.00 84.31 88 ASP A C 1
ATOM 708 O O . ASP A 1 88 ? -6.504 -5.385 10.803 1.00 84.31 88 ASP A O 1
ATOM 712 N N . THR A 1 89 ? -4.679 -5.326 9.492 1.00 81.19 89 THR A N 1
ATOM 713 C CA . THR A 1 89 ? -5.097 -4.186 8.676 1.00 81.19 89 THR A CA 1
ATOM 714 C C . THR A 1 89 ? -4.764 -4.438 7.219 1.00 81.19 89 THR A C 1
ATOM 716 O O . THR A 1 89 ? -3.595 -4.596 6.871 1.00 81.19 89 THR A O 1
ATOM 719 N N . GLU A 1 90 ? -5.772 -4.384 6.356 1.00 81.75 90 GLU A N 1
ATOM 720 C CA . GLU A 1 90 ? -5.613 -4.593 4.921 1.00 81.75 90 GLU A CA 1
ATOM 721 C C . GLU A 1 90 ? -6.075 -3.362 4.141 1.00 81.75 90 GLU A C 1
ATOM 723 O O . GLU A 1 90 ? -7.135 -2.795 4.402 1.00 81.75 90 GLU A O 1
ATOM 728 N N . ILE A 1 91 ? -5.282 -2.924 3.166 1.00 76.25 91 ILE A N 1
ATOM 729 C CA . ILE A 1 91 ? -5.629 -1.776 2.326 1.00 76.25 91 ILE A CA 1
ATOM 730 C C . ILE A 1 91 ? -6.369 -2.271 1.088 1.00 76.25 91 ILE A C 1
ATOM 732 O O . ILE A 1 91 ? -5.826 -3.037 0.295 1.00 76.25 91 ILE A O 1
ATOM 736 N N . VAL A 1 92 ? -7.585 -1.773 0.871 1.00 74.00 92 VAL A N 1
ATOM 737 C CA . VAL A 1 92 ? -8.400 -2.138 -0.291 1.00 74.00 92 VAL A CA 1
ATOM 738 C C . VAL A 1 92 ? -8.043 -1.216 -1.456 1.00 74.00 92 VAL A C 1
ATOM 740 O O . VAL A 1 92 ? -8.697 -0.211 -1.727 1.00 74.00 92 VAL A O 1
ATOM 743 N N . LEU A 1 93 ? -6.966 -1.555 -2.158 1.00 66.12 93 LEU A N 1
ATOM 744 C CA . LEU A 1 93 ? -6.551 -0.888 -3.391 1.00 66.12 93 LEU A CA 1
ATOM 745 C C . LEU A 1 93 ? -6.635 -1.868 -4.559 1.00 66.12 93 LEU A C 1
ATOM 747 O O . LEU A 1 93 ? -5.789 -2.743 -4.714 1.00 66.12 93 LEU A O 1
ATOM 751 N N . SER A 1 94 ? -7.631 -1.689 -5.430 1.00 59.81 94 SER A N 1
ATOM 752 C CA . SER A 1 94 ? -7.633 -2.357 -6.733 1.00 59.81 94 SER A CA 1
ATOM 753 C C . SER A 1 94 ? -6.909 -1.477 -7.750 1.00 59.81 94 SER A C 1
ATOM 755 O O . SER A 1 94 ? -7.463 -0.509 -8.267 1.00 59.81 94 SER A O 1
ATOM 757 N N . LEU A 1 95 ? -5.650 -1.809 -8.045 1.00 53.50 95 LEU A N 1
ATOM 758 C CA . LEU A 1 95 ? -4.878 -1.144 -9.105 1.00 53.50 95 LEU A CA 1
ATOM 759 C C . LEU A 1 95 ? -5.311 -1.584 -10.520 1.00 53.50 95 LEU A C 1
ATOM 761 O O . LEU A 1 95 ? -4.867 -1.005 -11.507 1.00 53.50 95 LEU A O 1
ATOM 765 N N . THR A 1 96 ? -6.189 -2.587 -10.631 1.00 48.00 96 THR A N 1
ATOM 766 C CA . THR A 1 96 ? -6.611 -3.216 -11.895 1.00 48.00 96 THR A CA 1
ATOM 767 C C . THR A 1 96 ? -8.063 -2.920 -12.288 1.00 48.00 96 THR A C 1
ATOM 769 O O . THR A 1 96 ? -8.454 -3.178 -13.424 1.00 48.00 96 THR A O 1
ATOM 772 N N . SER A 1 97 ? -8.876 -2.314 -11.415 1.00 48.38 97 SER A N 1
ATOM 773 C CA . SER A 1 97 ? -10.309 -2.087 -11.672 1.00 48.38 97 SER A CA 1
ATOM 774 C C . SER A 1 97 ? -10.633 -1.007 -12.717 1.00 48.38 97 SER A C 1
ATOM 776 O O . SER A 1 97 ? -11.804 -0.791 -13.026 1.00 48.38 97 SER A O 1
ATOM 778 N N . PHE A 1 98 ? -9.636 -0.333 -13.303 1.00 48.94 98 PHE A N 1
ATOM 779 C CA . PHE A 1 98 ? -9.857 0.644 -14.380 1.00 48.94 98 PHE A CA 1
ATOM 780 C C . PHE A 1 98 ? -10.242 0.017 -15.735 1.00 48.94 98 PHE A C 1
ATOM 782 O O . PHE A 1 98 ? -10.579 0.755 -16.657 1.00 48.94 98 PHE A O 1
ATOM 789 N N . GLN A 1 99 ? -10.243 -1.314 -15.876 1.00 46.41 99 GLN A N 1
ATOM 790 C CA . GLN A 1 99 ? -10.514 -1.983 -17.159 1.00 46.41 99 GLN A CA 1
ATOM 791 C C . GLN A 1 99 ? -11.999 -2.205 -17.515 1.00 46.41 99 GLN A C 1
ATOM 793 O O . GLN A 1 99 ? -12.274 -2.561 -18.653 1.00 46.41 99 GLN A O 1
ATOM 798 N N . ASN A 1 100 ? -12.964 -1.940 -16.622 1.00 43.25 100 ASN A N 1
ATOM 799 C CA . ASN A 1 100 ? -14.388 -2.247 -16.878 1.00 43.25 100 ASN A CA 1
ATOM 800 C C . ASN A 1 100 ? -15.306 -1.030 -17.114 1.00 43.25 100 ASN A C 1
ATOM 802 O O . ASN A 1 100 ? -16.514 -1.120 -16.908 1.00 43.25 100 ASN A O 1
ATOM 806 N N . ARG A 1 101 ? -14.778 0.112 -17.571 1.00 45.94 101 ARG A N 1
ATOM 807 C CA . ARG A 1 101 ? -15.610 1.243 -18.039 1.00 45.94 101 ARG A CA 1
ATOM 808 C C . ARG A 1 101 ? -15.443 1.482 -19.536 1.00 45.94 101 ARG A C 1
ATOM 810 O O . ARG A 1 101 ? -14.971 2.528 -19.963 1.00 45.94 101 ARG A O 1
ATOM 817 N N . SER A 1 102 ? -15.854 0.495 -20.314 1.00 44.88 102 SER A N 1
ATOM 818 C CA . SER A 1 102 ? -16.133 0.649 -21.742 1.00 44.88 102 S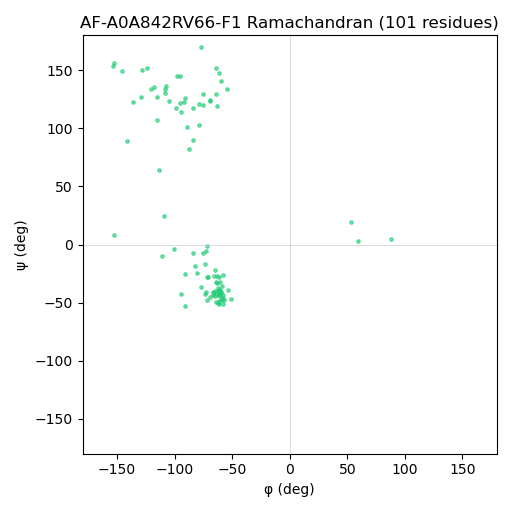ER A CA 1
ATOM 819 C C . SER A 1 102 ? -17.357 -0.202 -22.056 1.00 44.88 102 SER A C 1
ATOM 821 O O . SER A 1 102 ? -17.242 -1.392 -22.334 1.00 44.88 102 SER A O 1
ATOM 823 N N . SER A 1 103 ? -18.519 0.430 -21.917 1.00 40.97 103 SER A N 1
ATOM 824 C CA . SER A 1 103 ? -19.815 0.021 -22.458 1.00 40.97 103 SER A CA 1
ATOM 825 C C . SER A 1 103 ? -20.322 1.172 -23.307 1.00 40.97 103 SER A C 1
ATOM 827 O O . SER A 1 103 ? -20.285 2.299 -22.755 1.00 40.97 103 SER A O 1
#

Sequence (103 aa):
MPKCPYCKKELELYLEIKPTEITDKYKRDALQAYESFIEIQSEAAPFGGGMMKKFAKYSLKWVARYFEKIGAVPVVFQSCKNCDSVIDTEIVLSLTSFQNRSS

Foldseek 3Di:
DDADPPPRHDFDKDKDKDFAFCDPVNLVVVLVVLLVVLQVVLVVDPDCSVVSNVVSVVVSVVSSVVSVPDGTWIKIFIAGPVPRHTPDIDTPDDPPVPPPPDD

Nearest PDB structures (foldseek):
  1th8-assembly1_A-2  TM=3.840E-01  e=1.114E+00  Geobacillus stearothermophilus
  1thn-assembly1_A  TM=4.414E-01  e=2.504E+00  Geobacillus stearothermophilus
  6m37-assembly1_A-2  TM=2.525E-01  e=6.787E+00  Bacillus subtilis subsp. subtilis str. 168
  1uc9-assembly1_B  TM=2.954E-01  e=9.269E+00  Thermus thermophilus

pLDDT: mean 80.2, std 11.7, range [40.97, 93.0]

Radius of gyration: 18.8 Å; Cα contacts (8 Å, |Δi|>4): 116; chains: 1; bounding box: 36×35×48 Å

Secondary structure (DSSP, 8-state):
-PBPTTT-SB--EEEEEEEEE--HHHHHHHHHHHHHHHHHHHHH-SS-HHHHHHHHHHHHHHHHHHHHH-SEEEEEEEEETTT--EEEEEE---SSGGGG---

Mean predicted aligned error: 10.12 Å

Solvent-accessible surface area (backbone atoms only — not comparable to full-atom values): 6198 Å² total; per-residue (Å²): 130,65,57,31,91,84,77,68,44,74,58,44,77,44,79,47,78,41,77,39,73,69,44,71,64,56,54,50,54,52,52,50,52,53,51,52,52,50,50,55,52,27,70,70,36,95,69,60,23,74,56,49,59,53,52,45,58,55,50,52,54,50,52,52,54,47,60,72,70,46,76,50,44,46,29,38,38,34,23,30,72,86,70,71,46,75,77,47,78,46,73,68,73,74,92,68,71,81,77,78,84,81,129